Protein AF-A0AAN9NLV0-F1 (afdb_monomer_lite)

Radius of gyration: 33.88 Å; chains: 1; bounding box: 96×82×31 Å

Structure (mmCIF, N/CA/C/O backbone):
data_AF-A0AAN9NLV0-F1
#
_entry.id   AF-A0AAN9NLV0-F1
#
loop_
_atom_site.group_PDB
_atom_site.id
_atom_site.type_symbol
_atom_site.label_atom_id
_atom_site.label_alt_id
_atom_site.label_comp_id
_atom_site.label_asym_id
_atom_site.label_entity_id
_atom_site.label_seq_id
_atom_site.pdbx_PDB_ins_code
_atom_site.Cartn_x
_atom_site.Cartn_y
_atom_site.Cartn_z
_atom_site.occupancy
_atom_site.B_iso_or_equiv
_atom_site.auth_seq_id
_atom_site.auth_comp_id
_atom_site.auth_asym_id
_atom_site.auth_atom_id
_atom_site.pdbx_PDB_model_num
ATOM 1 N N . MET A 1 1 ? -63.012 67.122 -0.181 1.00 42.19 1 MET A N 1
ATOM 2 C CA . MET A 1 1 ? -62.784 68.040 0.955 1.00 42.19 1 MET A CA 1
ATOM 3 C C . MET A 1 1 ? -62.097 67.274 2.071 1.00 42.19 1 MET A C 1
ATOM 5 O O . MET A 1 1 ? -62.673 66.316 2.550 1.00 42.19 1 MET A O 1
ATOM 9 N N . GLY A 1 2 ? -60.903 67.720 2.466 1.00 45.31 2 GLY A N 1
ATOM 10 C CA . GLY A 1 2 ? -60.445 67.689 3.859 1.00 45.31 2 GLY A CA 1
ATOM 11 C C . GLY A 1 2 ? -59.973 66.364 4.469 1.00 45.31 2 GLY A C 1
ATOM 12 O O . GLY A 1 2 ? -60.775 65.546 4.889 1.00 45.31 2 GLY A O 1
ATOM 13 N N . GLY A 1 3 ? -58.660 66.276 4.680 1.00 50.16 3 GLY A N 1
ATOM 14 C CA . GLY A 1 3 ? -58.000 65.397 5.653 1.00 50.16 3 GLY A CA 1
ATOM 15 C C . GLY A 1 3 ? -56.529 65.257 5.262 1.00 50.16 3 GLY A C 1
ATOM 16 O O . GLY A 1 3 ? -56.210 64.418 4.439 1.00 50.16 3 GLY A O 1
ATOM 17 N N . LYS A 1 4 ? -55.621 66.198 5.575 1.00 55.41 4 LYS A N 1
ATOM 18 C CA . LYS A 1 4 ? -54.984 66.434 6.893 1.00 55.41 4 LYS A CA 1
ATOM 19 C C . LYS A 1 4 ? -54.620 65.085 7.534 1.00 55.41 4 LYS A C 1
ATOM 21 O O . LYS A 1 4 ? -55.520 64.363 7.937 1.00 55.41 4 LYS A O 1
ATOM 26 N N . ASN A 1 5 ? -53.350 64.687 7.620 1.00 54.81 5 ASN A N 1
ATOM 27 C CA . ASN A 1 5 ? -52.396 65.064 8.680 1.00 54.81 5 ASN A CA 1
ATOM 28 C C . ASN A 1 5 ? -51.074 64.290 8.407 1.00 54.81 5 ASN A C 1
ATOM 30 O O . ASN A 1 5 ? -51.154 63.117 8.069 1.00 54.81 5 ASN A O 1
ATOM 34 N N . LYS A 1 6 ? -49.880 64.912 8.307 1.00 55.19 6 LYS A N 1
ATOM 35 C CA . LYS A 1 6 ? -48.864 65.167 9.374 1.00 55.19 6 LYS A CA 1
ATOM 36 C C . LYS A 1 6 ? -48.713 63.974 10.343 1.00 55.19 6 LYS A C 1
ATOM 38 O O . LYS A 1 6 ? -49.722 63.464 10.801 1.00 55.19 6 LYS A O 1
ATOM 43 N N . LYS A 1 7 ? -47.552 63.537 10.819 1.00 55.25 7 LYS A N 1
ATOM 44 C CA . LYS A 1 7 ? -46.134 63.930 10.780 1.00 55.25 7 LYS A CA 1
ATOM 45 C C . LYS A 1 7 ? -45.422 62.734 11.451 1.00 55.25 7 LYS A C 1
ATOM 47 O O . LYS A 1 7 ? -46.025 62.190 12.366 1.00 55.25 7 LYS A O 1
ATOM 52 N N . ILE A 1 8 ? -44.170 62.465 11.074 1.00 49.88 8 ILE A N 1
ATOM 53 C CA . ILE A 1 8 ? -43.064 61.977 11.931 1.00 49.88 8 ILE A CA 1
ATOM 54 C C . ILE A 1 8 ? -43.319 60.727 12.778 1.00 49.88 8 ILE A C 1
ATOM 56 O O . ILE A 1 8 ? -44.152 60.751 13.668 1.00 49.88 8 ILE A O 1
ATOM 60 N N . ILE A 1 9 ? -42.467 59.721 12.592 1.00 59.16 9 ILE A N 1
ATOM 61 C CA . ILE A 1 9 ? -41.635 59.089 13.628 1.00 59.16 9 ILE A CA 1
ATOM 62 C C . ILE A 1 9 ? -40.662 58.197 12.840 1.00 59.16 9 ILE A C 1
ATOM 64 O O . ILE A 1 9 ? -41.064 57.184 12.281 1.00 59.16 9 ILE A O 1
ATOM 68 N N . GLU A 1 10 ? -39.410 58.637 12.720 1.00 52.59 10 GLU A N 1
ATOM 69 C CA . GLU A 1 10 ? -38.296 57.690 12.622 1.00 52.59 10 GLU A CA 1
ATOM 70 C C . GLU A 1 10 ? -38.187 57.028 13.998 1.00 52.59 10 GLU A C 1
ATOM 72 O O . GLU A 1 10 ? -38.278 57.724 15.020 1.00 52.59 10 GLU A O 1
ATOM 77 N N . PRO A 1 11 ? -37.993 55.712 14.028 1.00 54.75 11 PRO A N 1
ATOM 78 C CA . PRO A 1 11 ? -36.886 55.214 14.813 1.00 54.75 11 PRO A CA 1
ATOM 79 C C . PRO A 1 11 ? -36.074 54.242 13.970 1.00 54.75 11 PRO A C 1
ATOM 81 O O . PRO A 1 11 ? -36.598 53.296 13.379 1.00 54.75 11 PRO A O 1
ATOM 84 N N . GLU A 1 12 ? -34.776 54.510 13.956 1.00 56.31 12 GLU A N 1
ATOM 85 C CA . GLU A 1 12 ? -33.754 53.487 13.841 1.00 56.31 12 GLU A CA 1
ATOM 86 C C . GLU A 1 12 ? -34.169 52.283 14.687 1.00 56.31 12 GLU A C 1
ATOM 88 O O . GLU A 1 12 ? -34.402 52.438 15.881 1.00 56.31 12 GLU A O 1
ATOM 93 N N . ASP A 1 13 ? -34.298 51.118 14.067 1.00 40.44 13 ASP A N 1
ATOM 94 C CA . ASP A 1 13 ? -33.919 49.867 14.699 1.00 40.44 13 ASP A CA 1
ATOM 95 C C . ASP A 1 13 ? -33.709 48.803 13.622 1.00 40.44 13 ASP A C 1
ATOM 97 O O . ASP A 1 13 ? -34.406 48.704 12.610 1.00 40.44 13 ASP A O 1
ATOM 101 N N . GLU A 1 14 ? -32.643 48.066 13.858 1.00 53.66 14 GLU A N 1
ATOM 102 C CA . GLU A 1 14 ? -31.950 47.151 12.979 1.00 53.66 14 GLU A CA 1
ATOM 103 C C . GLU A 1 14 ? -32.860 46.071 12.382 1.00 53.66 14 GLU A C 1
ATOM 105 O O . GLU A 1 14 ? -33.559 45.351 13.093 1.00 53.66 14 GLU A O 1
ATOM 110 N N . GLN A 1 15 ? -32.773 45.884 11.064 1.00 41.09 15 GLN A N 1
ATOM 111 C CA . GLN A 1 15 ? -33.153 44.626 10.428 1.00 41.09 15 GLN A CA 1
ATOM 112 C C . GLN A 1 15 ? -32.036 44.162 9.500 1.00 41.09 15 GLN A C 1
ATOM 114 O O . GLN A 1 15 ? -31.964 44.490 8.317 1.00 41.09 15 GLN A O 1
ATOM 119 N N . GLU A 1 16 ? -31.113 43.430 10.127 1.00 47.97 16 GLU A N 1
ATOM 120 C CA . GLU A 1 16 ? -30.664 42.104 9.701 1.00 47.97 16 GLU A CA 1
ATOM 121 C C . GLU A 1 16 ? -31.040 41.757 8.252 1.00 47.97 16 GLU A C 1
ATOM 123 O O . GLU A 1 16 ? -32.038 41.093 7.977 1.00 47.97 16 GLU A O 1
ATOM 128 N N . THR A 1 17 ? -30.221 42.210 7.303 1.00 40.75 17 THR A N 1
ATOM 129 C CA . THR A 1 17 ? -30.260 41.668 5.945 1.00 40.75 17 THR A CA 1
ATOM 130 C C . THR A 1 17 ? -29.334 40.462 5.917 1.00 40.75 17 THR A C 1
ATOM 132 O O . THR A 1 17 ? -28.116 40.568 5.771 1.00 40.75 17 THR A O 1
ATOM 135 N N . GLN A 1 18 ? -29.941 39.301 6.142 1.00 45.69 18 GLN A N 1
ATOM 136 C CA . GLN A 1 18 ? -29.353 38.006 5.853 1.00 45.69 18 GLN A CA 1
ATOM 137 C C . GLN A 1 18 ? -29.159 37.873 4.341 1.00 45.69 18 GLN A C 1
ATOM 139 O O . GLN A 1 18 ? -30.043 37.387 3.653 1.00 45.69 18 GLN A O 1
ATOM 144 N N . ASP A 1 19 ? -27.986 38.248 3.839 1.00 51.38 19 ASP A N 1
ATOM 145 C CA . ASP A 1 19 ? -27.514 37.831 2.511 1.00 51.38 19 ASP A CA 1
ATOM 146 C C . ASP A 1 19 ? -26.124 37.181 2.617 1.00 51.38 19 ASP A C 1
ATOM 148 O O . ASP A 1 19 ? -25.227 37.366 1.798 1.00 51.38 19 ASP A O 1
ATOM 152 N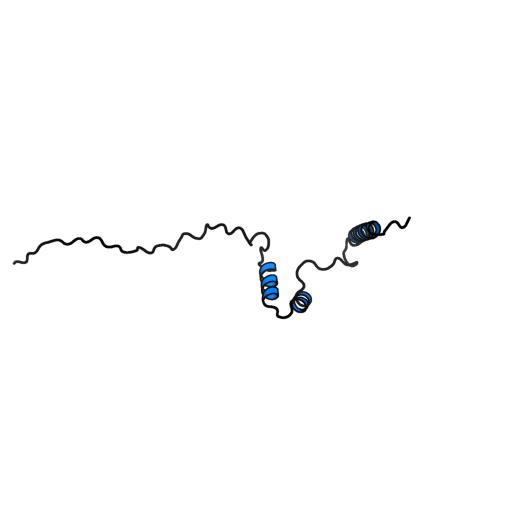 N . SER A 1 20 ? -25.939 36.350 3.644 1.00 51.66 20 SER A N 1
ATOM 153 C CA . SER A 1 20 ? -24.789 35.448 3.770 1.00 51.66 20 SER A CA 1
ATOM 154 C C . SER A 1 20 ? -25.042 34.164 2.982 1.00 51.66 20 SER A C 1
ATOM 156 O O . SER A 1 20 ? -25.159 33.082 3.555 1.00 51.66 20 SER A O 1
ATOM 158 N N . ALA A 1 21 ? -25.169 34.264 1.659 1.00 51.34 21 ALA A N 1
ATOM 159 C CA . ALA A 1 21 ? -25.346 33.086 0.813 1.00 51.34 21 ALA A CA 1
ATOM 160 C C . ALA A 1 21 ? -24.570 33.136 -0.506 1.00 51.34 21 ALA A C 1
ATOM 162 O O . ALA A 1 21 ? -25.014 32.547 -1.480 1.00 51.34 21 ALA A O 1
ATOM 163 N N . THR A 1 22 ? -23.393 33.767 -0.581 1.00 54.47 22 THR A N 1
ATOM 164 C CA . THR A 1 22 ? -22.403 33.432 -1.631 1.00 54.47 22 THR A CA 1
ATOM 165 C C . THR A 1 22 ? -20.976 33.823 -1.227 1.00 54.47 22 THR A C 1
ATOM 167 O O . THR A 1 22 ? -20.314 34.575 -1.924 1.00 54.47 22 THR A O 1
ATOM 170 N N . GLU A 1 23 ? -20.457 33.319 -0.107 1.00 51.56 23 GLU A N 1
ATOM 171 C CA . GLU A 1 23 ? -19.029 33.498 0.218 1.00 51.56 23 GLU A CA 1
ATOM 172 C C . GLU A 1 23 ? -18.459 32.297 0.983 1.00 51.56 23 GLU A C 1
ATOM 174 O O . GLU A 1 23 ? -17.930 32.431 2.073 1.00 51.56 23 GLU A O 1
ATOM 179 N N . LEU A 1 24 ? -18.548 31.085 0.421 1.00 52.03 24 LEU A N 1
ATOM 180 C CA . LEU A 1 24 ? -17.719 29.952 0.875 1.00 52.03 24 LEU A CA 1
ATOM 181 C C . LEU A 1 24 ? -17.236 29.052 -0.280 1.00 52.03 24 LEU A C 1
ATOM 183 O O . LEU A 1 24 ? -17.011 27.859 -0.092 1.00 52.03 24 LEU A O 1
ATOM 187 N N . SER A 1 25 ? -17.026 29.590 -1.489 1.00 53.75 25 SER A N 1
ATOM 188 C CA . SER A 1 25 ? -16.318 28.836 -2.544 1.00 53.75 25 SER A CA 1
ATOM 189 C C . SER A 1 25 ? -14.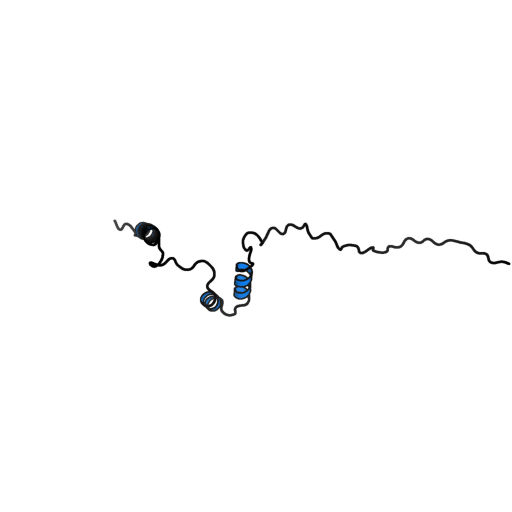791 28.950 -2.452 1.00 53.75 25 SER A C 1
ATOM 191 O O . SER A 1 25 ? -14.088 28.198 -3.123 1.00 53.75 25 SER A O 1
ATOM 193 N N . ASN A 1 26 ? -14.266 29.852 -1.611 1.00 55.56 26 ASN A N 1
ATOM 194 C CA . ASN A 1 26 ? -12.843 30.211 -1.603 1.00 55.56 26 ASN A CA 1
ATOM 195 C C . ASN A 1 26 ? -12.126 29.917 -0.278 1.00 55.56 26 ASN A C 1
ATOM 197 O O . ASN A 1 26 ? -10.992 30.351 -0.084 1.00 55.56 26 ASN A O 1
ATOM 201 N N . THR A 1 27 ? -12.715 29.128 0.624 1.00 49.69 27 THR A N 1
ATOM 202 C CA . THR A 1 27 ? -11.925 28.521 1.698 1.00 49.69 27 THR A CA 1
ATOM 203 C C . THR A 1 27 ? -11.216 27.312 1.114 1.00 49.69 27 THR A C 1
ATOM 205 O O . THR A 1 27 ? -11.768 26.218 0.987 1.00 49.69 27 THR A O 1
ATOM 208 N N . SER A 1 28 ? -9.965 27.540 0.725 1.00 58.84 28 SER A N 1
ATOM 209 C CA . SER A 1 28 ? -8.965 26.507 0.509 1.00 58.84 28 SER A CA 1
ATOM 210 C C . SER A 1 28 ? -8.787 25.698 1.800 1.00 58.84 28 SER A C 1
ATOM 212 O O . SER A 1 28 ? -7.801 25.834 2.518 1.00 58.84 28 SER A O 1
ATOM 214 N N . PHE A 1 29 ? -9.727 24.802 2.096 1.00 55.88 29 PHE A N 1
ATOM 215 C CA . PHE A 1 29 ? -9.402 23.569 2.793 1.00 55.88 29 PHE A CA 1
ATOM 216 C C . PHE A 1 29 ? -8.628 22.723 1.786 1.00 55.88 29 PHE A C 1
ATOM 218 O O . PHE A 1 29 ? -9.157 21.829 1.124 1.00 55.88 29 PHE A O 1
ATOM 225 N N . GLY A 1 30 ? -7.358 23.088 1.607 1.00 57.53 30 GLY A N 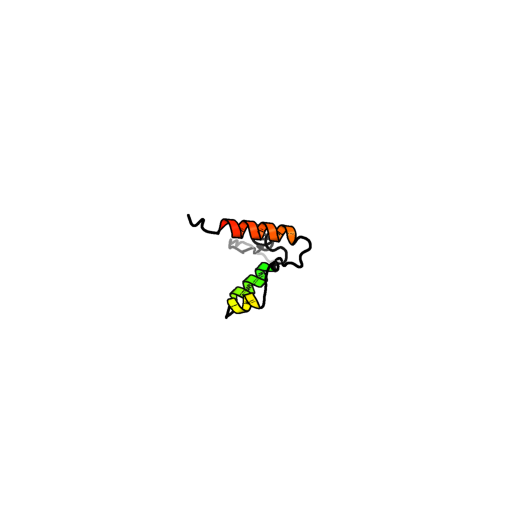1
ATOM 226 C CA . GLY A 1 30 ? -6.359 22.336 0.867 1.00 57.53 30 GLY A CA 1
ATOM 227 C C . GLY A 1 30 ? -6.042 21.037 1.596 1.00 57.53 30 GLY A C 1
ATOM 228 O O . GLY A 1 30 ? -4.934 20.842 2.073 1.00 57.53 30 GLY A O 1
ATOM 229 N N . CYS A 1 31 ? -7.027 20.156 1.728 1.00 52.59 31 CYS A N 1
ATOM 230 C CA . CYS A 1 31 ? -6.847 18.838 2.301 1.00 52.59 31 CYS A CA 1
ATOM 231 C C . CYS A 1 31 ? -7.848 17.889 1.639 1.00 52.59 31 CYS A C 1
ATOM 233 O O . CYS A 1 31 ? -9.037 17.907 1.939 1.00 52.59 31 CYS A O 1
ATOM 235 N N . GLY A 1 32 ? -7.382 17.105 0.665 1.00 55.94 32 GLY A N 1
ATOM 236 C CA . GLY A 1 32 ? -8.114 15.918 0.213 1.00 55.94 32 GLY A CA 1
ATOM 237 C C . GLY A 1 32 ? -8.059 15.634 -1.283 1.00 55.94 32 GLY A C 1
ATOM 238 O O . GLY A 1 32 ? -7.867 14.488 -1.665 1.00 55.94 32 GLY A O 1
ATOM 239 N N . ARG A 1 33 ? -8.160 16.643 -2.160 1.00 55.88 33 ARG A N 1
ATOM 240 C CA . ARG A 1 33 ? -8.334 16.367 -3.605 1.00 55.88 33 ARG A CA 1
ATOM 241 C C . ARG A 1 33 ? -7.077 15.871 -4.331 1.00 55.88 33 ARG A C 1
ATOM 243 O O . ARG A 1 33 ? -7.209 15.265 -5.385 1.00 55.88 33 ARG A O 1
ATOM 250 N N . HIS A 1 34 ? -5.881 16.130 -3.801 1.00 65.75 34 HIS A N 1
ATOM 251 C CA . HIS A 1 34 ? -4.630 15.693 -4.437 1.00 65.75 34 HIS A CA 1
ATOM 252 C C . HIS A 1 34 ? -4.213 14.276 -4.021 1.00 65.75 34 HIS A C 1
ATOM 254 O O . HIS A 1 34 ? -3.787 13.491 -4.858 1.00 65.75 34 HIS A O 1
ATOM 260 N N . LEU A 1 35 ? -4.349 13.951 -2.732 1.00 70.94 35 LEU A N 1
ATOM 261 C CA . LEU A 1 35 ? -3.955 12.648 -2.187 1.00 70.94 35 LEU A CA 1
ATOM 262 C C . LEU A 1 35 ? -5.014 11.574 -2.427 1.00 70.94 35 LEU A C 1
ATOM 264 O O . LEU A 1 35 ? -4.681 10.398 -2.513 1.00 70.94 35 LEU A O 1
ATOM 268 N N . ASP A 1 36 ? -6.276 11.982 -2.558 1.00 73.56 36 ASP A N 1
ATOM 269 C CA . ASP A 1 36 ? -7.371 11.069 -2.835 1.00 73.56 36 ASP A CA 1
ATOM 270 C C . ASP A 1 36 ? -8.355 11.658 -3.859 1.00 73.56 36 ASP A C 1
ATOM 272 O O . ASP A 1 36 ? -9.480 12.047 -3.523 1.00 73.56 36 ASP A O 1
ATOM 276 N N . PRO A 1 37 ? -7.947 11.739 -5.140 1.00 79.94 37 PRO A N 1
ATOM 277 C CA . PRO A 1 37 ? -8.782 12.309 -6.196 1.00 79.94 37 PRO A CA 1
ATOM 278 C C . PRO A 1 37 ? -10.112 11.567 -6.367 1.00 79.94 37 PRO A C 1
ATOM 280 O O . PRO A 1 37 ? -11.100 12.153 -6.806 1.00 79.94 37 PRO A O 1
ATOM 283 N N . ARG A 1 38 ? -10.135 10.273 -6.018 1.00 81.56 38 ARG A N 1
ATOM 284 C CA . ARG A 1 38 ? -11.282 9.370 -6.188 1.00 81.56 38 ARG A CA 1
ATOM 285 C C . ARG A 1 38 ? -12.039 9.091 -4.888 1.00 81.56 38 ARG A C 1
ATOM 287 O O . ARG A 1 38 ? -13.043 8.387 -4.926 1.00 81.56 38 ARG A O 1
ATOM 294 N N . ARG A 1 39 ? -11.603 9.669 -3.764 1.00 82.94 39 ARG A N 1
ATOM 295 C CA . ARG A 1 39 ? -12.140 9.428 -2.412 1.00 82.94 39 ARG A CA 1
ATOM 296 C C . ARG A 1 39 ? -12.044 7.968 -1.933 1.00 82.94 39 ARG A C 1
ATOM 298 O O . ARG A 1 39 ? -12.695 7.605 -0.956 1.00 82.94 39 ARG A O 1
ATOM 305 N N . GLU A 1 40 ? -11.259 7.126 -2.603 1.00 87.44 40 GLU A N 1
ATOM 306 C CA . GLU A 1 40 ? -11.141 5.695 -2.293 1.00 87.44 40 GLU A CA 1
ATOM 307 C C . GLU A 1 40 ? -10.416 5.477 -0.961 1.00 87.44 40 GLU A C 1
ATOM 309 O O . GLU A 1 40 ? -10.830 4.638 -0.159 1.00 87.44 40 GLU A O 1
ATOM 314 N N . LEU A 1 41 ? -9.384 6.280 -0.684 1.00 86.19 41 LEU A N 1
ATOM 315 C CA . LEU A 1 41 ? -8.663 6.238 0.587 1.00 86.19 41 LEU A CA 1
ATOM 316 C C . LEU A 1 41 ? -9.556 6.719 1.738 1.00 86.19 41 LEU A C 1
ATOM 318 O O . LEU A 1 41 ? -9.604 6.089 2.791 1.00 86.19 41 LEU A O 1
ATOM 322 N N . CYS A 1 42 ? -10.303 7.804 1.541 1.00 87.19 42 CYS A N 1
ATOM 323 C CA . CYS A 1 42 ? -11.241 8.334 2.524 1.00 87.19 42 CYS A CA 1
ATOM 324 C C . CYS A 1 42 ? -12.344 7.324 2.862 1.00 87.19 42 CYS A C 1
ATOM 326 O O . CYS A 1 42 ? -12.681 7.165 4.034 1.00 87.19 42 CYS A O 1
ATOM 328 N N . LEU A 1 43 ? -12.896 6.633 1.861 1.00 88.00 43 LEU A N 1
ATOM 329 C CA . LEU A 1 43 ? -13.913 5.598 2.073 1.00 88.00 43 LEU A CA 1
ATOM 330 C C . LEU A 1 43 ? -13.343 4.394 2.823 1.00 88.00 43 LEU A C 1
ATOM 332 O O . LEU A 1 43 ? -13.968 3.910 3.766 1.00 88.00 43 LEU A O 1
ATOM 336 N N . TYR A 1 44 ? -12.138 3.957 2.456 1.00 89.88 44 TYR A N 1
ATOM 337 C CA . TYR A 1 44 ? -11.454 2.884 3.164 1.00 89.88 44 TYR A CA 1
ATOM 338 C C . TYR A 1 44 ? -11.217 3.238 4.638 1.00 89.88 44 TYR A C 1
ATOM 340 O O . TYR A 1 44 ? -11.590 2.465 5.518 1.00 89.88 44 TYR A O 1
ATOM 348 N N . LEU A 1 45 ? -10.676 4.430 4.917 1.00 90.31 45 LEU A N 1
ATOM 349 C CA . LEU A 1 45 ? -10.426 4.910 6.281 1.00 90.31 45 LEU A CA 1
ATOM 350 C C . LEU A 1 45 ? -11.713 5.067 7.094 1.00 90.31 45 LEU A C 1
ATOM 352 O O . LEU A 1 45 ? -11.713 4.795 8.293 1.00 90.31 45 LEU A O 1
ATOM 356 N N . LYS A 1 46 ? -12.815 5.463 6.451 1.00 90.25 46 LYS A N 1
ATOM 357 C CA . LYS A 1 46 ? -14.125 5.514 7.101 1.00 90.25 46 LYS A CA 1
ATOM 358 C C . LYS A 1 46 ? -14.591 4.121 7.528 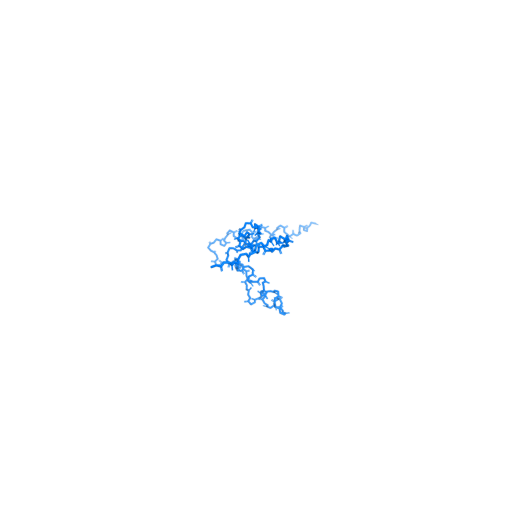1.00 90.25 46 LYS A C 1
ATOM 360 O O . LYS A 1 46 ? -14.979 3.949 8.677 1.00 90.25 46 LYS A O 1
ATOM 365 N N . GLY A 1 47 ? -14.491 3.125 6.649 1.00 90.00 47 GLY A N 1
ATOM 366 C CA . GLY A 1 47 ? -14.850 1.754 7.012 1.00 90.00 47 GLY A CA 1
ATOM 367 C C . GLY A 1 47 ? -13.917 1.147 8.066 1.00 90.00 47 GLY A C 1
ATOM 368 O O . GLY A 1 47 ? -14.390 0.443 8.951 1.00 90.00 47 GLY A O 1
ATOM 369 N N . VAL A 1 48 ? -12.624 1.503 8.067 1.00 91.56 48 VAL A N 1
ATOM 370 C CA . VAL A 1 48 ? -11.701 1.150 9.165 1.00 91.56 48 VAL A CA 1
ATOM 371 C C . VAL A 1 48 ? -12.158 1.761 10.493 1.00 91.56 48 VAL A C 1
ATOM 373 O O . VAL A 1 48 ? -12.107 1.088 11.516 1.00 91.56 48 VAL A O 1
ATOM 376 N N . ALA A 1 49 ? -12.605 3.018 10.492 1.00 91.56 49 ALA A N 1
ATOM 377 C CA . ALA A 1 49 ? -13.061 3.697 11.704 1.00 91.56 49 ALA A CA 1
ATOM 378 C C . ALA A 1 49 ? -14.376 3.120 12.262 1.00 91.56 49 ALA A C 1
ATOM 380 O O . ALA A 1 49 ? -14.586 3.137 13.473 1.00 91.56 49 ALA A O 1
ATOM 381 N N . GLU A 1 50 ? -15.253 2.610 11.395 1.00 92.31 50 GLU A N 1
ATOM 382 C CA . GLU A 1 50 ? -16.534 1.994 11.769 1.00 92.31 50 GLU A CA 1
ATOM 383 C C . GLU A 1 50 ? -16.405 0.492 12.102 1.00 92.31 50 GLU A C 1
ATOM 385 O O . GLU A 1 50 ? -17.291 -0.091 12.733 1.00 92.31 50 GLU A O 1
ATOM 390 N N . ALA A 1 51 ? -15.306 -0.154 11.701 1.00 91.69 51 ALA A N 1
ATOM 391 C CA . ALA A 1 51 ? -15.090 -1.579 11.907 1.00 91.69 51 ALA A CA 1
ATOM 392 C C . ALA A 1 51 ? -14.888 -1.930 13.389 1.00 91.69 51 ALA A C 1
ATOM 394 O O . ALA A 1 51 ? -13.977 -1.446 14.059 1.00 91.69 51 ALA A O 1
ATOM 395 N N . ARG A 1 52 ? -15.690 -2.882 13.883 1.00 90.50 52 ARG A N 1
ATOM 396 C CA . ARG A 1 52 ? -15.540 -3.448 15.234 1.00 90.50 52 ARG A CA 1
ATOM 397 C C . ARG A 1 52 ? -14.237 -4.236 15.403 1.00 90.50 52 ARG A C 1
ATOM 399 O O . ARG A 1 52 ? -13.674 -4.257 16.492 1.00 90.50 52 ARG A O 1
ATOM 406 N N . ASP A 1 53 ? -13.788 -4.894 14.338 1.00 93.12 53 ASP A N 1
ATOM 407 C CA . ASP A 1 53 ? -12.528 -5.633 14.287 1.00 93.12 53 ASP A CA 1
ATOM 408 C C . ASP A 1 53 ? -11.708 -5.164 13.082 1.00 93.12 53 ASP A C 1
ATOM 410 O O . ASP A 1 53 ? -11.848 -5.659 11.961 1.00 93.12 53 ASP A O 1
ATOM 414 N N . VAL A 1 54 ? -10.871 -4.156 13.327 1.00 90.75 54 VAL A N 1
ATOM 415 C CA . VAL A 1 54 ? -10.024 -3.526 12.309 1.00 90.75 54 VAL A CA 1
ATOM 416 C C . VAL A 1 54 ? -9.138 -4.550 11.578 1.00 90.75 54 VAL A C 1
ATOM 418 O O . VAL A 1 54 ? -9.143 -4.540 10.348 1.00 90.75 54 VAL A O 1
ATOM 421 N N . PRO A 1 55 ? -8.414 -5.466 12.258 1.00 90.00 55 PRO A N 1
ATOM 422 C CA . PRO A 1 55 ? -7.648 -6.519 11.591 1.00 90.00 55 PRO A CA 1
ATOM 423 C C . PRO A 1 55 ? -8.432 -7.347 10.570 1.00 90.00 55 PRO A C 1
ATOM 425 O O . PRO A 1 55 ? -7.887 -7.663 9.513 1.00 90.00 55 PRO A O 1
ATOM 428 N N . SER A 1 56 ? -9.680 -7.713 10.870 1.00 92.81 56 SER A N 1
ATOM 429 C CA . SER A 1 56 ? -10.520 -8.475 9.938 1.00 92.81 56 SER A CA 1
ATOM 430 C C . SER A 1 56 ? -10.993 -7.601 8.778 1.00 92.81 56 SER A C 1
ATOM 432 O O . SER A 1 56 ? -10.853 -7.998 7.625 1.00 92.81 56 SER A O 1
ATOM 434 N N . TYR A 1 57 ? -11.413 -6.362 9.054 1.00 93.25 57 TYR A N 1
ATOM 435 C CA . TYR A 1 57 ? -11.810 -5.415 8.007 1.00 93.25 57 TYR A CA 1
ATOM 436 C C . TYR A 1 57 ? -10.691 -5.162 6.986 1.00 93.25 57 TYR A C 1
ATOM 438 O O . TYR A 1 57 ? -10.936 -5.214 5.784 1.00 93.25 57 TYR A O 1
ATOM 446 N N . VAL A 1 58 ? -9.456 -4.947 7.451 1.00 90.69 58 VAL A N 1
ATOM 447 C CA . VAL A 1 58 ? -8.282 -4.714 6.588 1.00 90.69 58 VAL A CA 1
ATOM 448 C C . VAL A 1 58 ? -7.955 -5.939 5.723 1.00 90.69 58 VAL A C 1
ATOM 450 O O . VAL A 1 58 ? -7.500 -5.785 4.591 1.00 90.69 58 VAL A O 1
A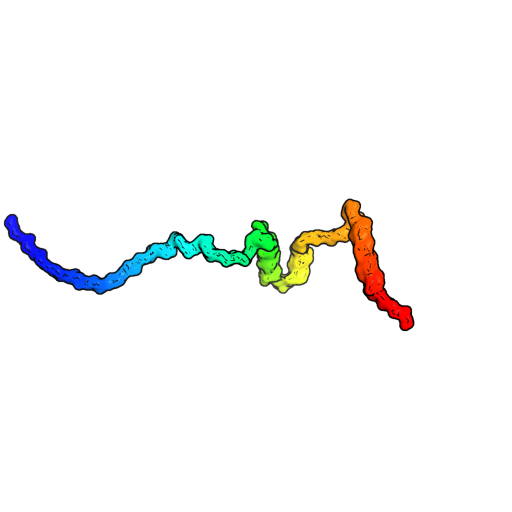TOM 453 N N . LYS A 1 59 ? -8.176 -7.161 6.231 1.00 88.88 59 LYS A N 1
ATOM 454 C CA . LYS A 1 59 ? -7.976 -8.398 5.454 1.00 88.88 59 LYS A CA 1
ATOM 455 C C . LYS A 1 59 ? -9.008 -8.542 4.341 1.00 88.88 59 LYS A C 1
ATOM 457 O O . LYS A 1 59 ? -8.640 -8.910 3.229 1.00 88.88 59 LYS A O 1
ATOM 462 N N . ASP A 1 60 ? -10.265 -8.246 4.653 1.00 90.69 60 ASP A N 1
ATOM 463 C CA . ASP A 1 60 ? -11.378 -8.370 3.710 1.00 90.69 60 ASP A CA 1
ATOM 464 C C . ASP A 1 60 ? -11.395 -7.223 2.686 1.00 90.69 60 ASP A C 1
ATOM 466 O O . ASP A 1 60 ? -11.880 -7.389 1.567 1.00 90.69 60 ASP A O 1
ATOM 470 N N . HIS A 1 61 ? -10.814 -6.073 3.043 1.00 88.88 61 HIS A N 1
ATOM 471 C CA . HIS A 1 61 ? -10.729 -4.877 2.206 1.00 88.88 61 HIS A CA 1
ATOM 472 C C . HIS A 1 61 ? -9.257 -4.518 1.941 1.00 88.88 61 HIS A C 1
ATOM 474 O O . HIS A 1 61 ? -8.745 -3.546 2.497 1.00 88.88 61 HIS A O 1
ATOM 480 N N . PRO A 1 62 ? -8.533 -5.275 1.098 1.00 86.12 62 PRO A N 1
ATOM 481 C CA . PRO A 1 62 ? -7.160 -4.932 0.759 1.00 86.12 62 PRO A CA 1
ATOM 482 C C . PRO A 1 62 ? -7.125 -3.601 -0.003 1.00 86.12 62 PRO A C 1
ATOM 484 O O . PRO A 1 62 ? -7.655 -3.482 -1.108 1.00 86.12 62 PRO A O 1
ATOM 487 N N . PHE A 1 63 ? -6.479 -2.597 0.585 1.00 87.75 63 PHE A N 1
ATOM 488 C CA . PHE A 1 63 ? -6.285 -1.287 -0.029 1.00 87.75 63 PHE A CA 1
ATOM 489 C C . PHE A 1 63 ? -4.832 -1.098 -0.475 1.00 87.75 63 PHE A C 1
ATOM 491 O O . PHE A 1 63 ? -3.896 -1.402 0.264 1.00 87.75 63 PHE A O 1
ATOM 498 N N . GLY A 1 64 ? -4.644 -0.539 -1.671 1.00 86.00 64 GLY A N 1
ATOM 499 C CA . GLY A 1 64 ? -3.331 -0.230 -2.234 1.00 86.00 64 GLY A CA 1
ATOM 500 C C . GLY A 1 64 ? -2.884 -1.208 -3.319 1.00 86.00 64 GLY A C 1
ATOM 501 O O . GLY A 1 64 ? -3.687 -1.896 -3.946 1.00 86.00 64 GLY A O 1
ATOM 502 N N . GLN A 1 65 ? -1.579 -1.219 -3.589 1.00 85.75 65 GLN A N 1
ATOM 503 C CA . GLN A 1 65 ? -1.010 -2.075 -4.624 1.00 85.75 65 GLN A CA 1
ATOM 504 C C . GLN A 1 65 ? -0.794 -3.497 -4.092 1.00 85.75 65 GLN A C 1
ATOM 506 O O . GLN A 1 65 ? -0.260 -3.659 -2.991 1.00 85.75 65 GLN A O 1
ATOM 511 N N . PRO A 1 66 ? -1.168 -4.532 -4.866 1.00 83.88 66 PRO A N 1
ATOM 512 C CA . PRO A 1 66 ? -0.918 -5.910 -4.477 1.00 83.88 66 PRO A CA 1
ATOM 513 C C . PRO A 1 66 ? 0.585 -6.181 -4.395 1.00 83.88 66 PRO A C 1
ATOM 515 O O . PRO A 1 66 ? 1.404 -5.503 -5.023 1.00 83.88 66 PRO A O 1
ATOM 518 N N . ALA A 1 67 ? 0.950 -7.210 -3.632 1.00 85.00 67 ALA A N 1
ATOM 519 C CA . ALA A 1 67 ? 2.338 -7.629 -3.531 1.00 85.00 67 ALA A CA 1
ATOM 520 C C . ALA A 1 67 ? 2.903 -7.944 -4.923 1.00 85.00 67 ALA A C 1
ATOM 522 O O . ALA A 1 67 ? 2.293 -8.674 -5.705 1.00 85.00 67 ALA A O 1
ATOM 523 N N . VAL A 1 68 ? 4.093 -7.420 -5.219 1.00 88.25 68 VAL A N 1
ATOM 524 C CA . VAL A 1 68 ? 4.815 -7.795 -6.435 1.00 88.25 68 VAL A CA 1
ATOM 525 C C . VAL A 1 68 ? 5.213 -9.264 -6.306 1.00 88.25 68 VAL A C 1
ATOM 527 O O . VAL A 1 68 ? 5.974 -9.635 -5.410 1.00 88.25 68 VAL A O 1
ATOM 530 N N . THR A 1 69 ? 4.674 -10.104 -7.185 1.00 88.44 69 THR A N 1
ATOM 531 C CA . THR A 1 69 ? 4.933 -11.547 -7.224 1.00 88.44 69 THR A CA 1
ATOM 532 C C . THR A 1 69 ? 5.828 -11.918 -8.406 1.00 88.44 69 THR A C 1
ATOM 534 O O . THR A 1 69 ? 6.083 -11.104 -9.296 1.00 88.44 69 THR A O 1
ATOM 537 N N . SER A 1 70 ? 6.281 -13.175 -8.448 1.00 89.12 70 SER A N 1
ATOM 538 C CA . SER A 1 70 ? 7.082 -13.715 -9.555 1.00 89.12 70 SER A CA 1
ATOM 539 C C . SER A 1 70 ? 6.380 -13.721 -10.910 1.00 89.12 70 SER A C 1
ATOM 541 O O . SER A 1 70 ? 7.042 -13.883 -11.928 1.00 89.12 70 SER A O 1
ATOM 543 N N . ALA A 1 71 ? 5.063 -13.509 -10.935 1.00 91.38 71 ALA A N 1
ATOM 544 C CA . ALA A 1 71 ? 4.291 -13.355 -12.161 1.00 91.38 71 ALA A CA 1
ATOM 545 C C . ALA A 1 71 ? 4.489 -11.983 -12.835 1.00 91.38 71 ALA A C 1
ATOM 547 O O . ALA A 1 71 ? 4.041 -11.783 -13.961 1.00 91.38 71 ALA A O 1
ATOM 548 N N . HIS A 1 72 ? 5.129 -11.019 -12.165 1.00 89.50 72 HIS A N 1
ATOM 549 C CA . HIS A 1 72 ? 5.330 -9.689 -12.726 1.00 89.50 72 HIS A CA 1
ATOM 550 C C . HIS A 1 72 ? 6.351 -9.722 -13.888 1.00 89.50 72 HIS A C 1
ATOM 552 O O . HIS A 1 72 ? 7.432 -10.287 -13.712 1.00 89.50 72 HIS A O 1
ATOM 558 N N . PRO A 1 73 ? 6.101 -9.053 -15.034 1.00 92.06 73 PRO A N 1
ATOM 559 C CA . PRO A 1 73 ? 7.015 -9.047 -16.190 1.00 92.06 73 PRO A CA 1
ATOM 560 C C . PRO A 1 73 ? 8.443 -8.591 -15.862 1.00 92.06 73 PRO A C 1
ATOM 562 O O . PRO A 1 73 ? 9.414 -9.013 -16.480 1.00 92.06 73 PRO A O 1
ATOM 565 N N . HIS A 1 74 ? 8.570 -7.731 -14.854 1.00 92.25 74 HIS A N 1
ATOM 566 C CA . HIS A 1 74 ? 9.845 -7.206 -14.364 1.00 92.25 74 HIS A CA 1
ATOM 567 C C . HIS A 1 74 ? 10.308 -7.860 -13.055 1.00 92.25 74 HIS A C 1
ATOM 569 O O . HIS A 1 74 ? 11.036 -7.234 -12.287 1.00 92.25 74 HIS A O 1
ATOM 575 N N . TRP A 1 75 ? 9.880 -9.093 -12.760 1.00 92.94 75 TRP A N 1
ATOM 576 C CA . TRP A 1 75 ? 10.241 -9.776 -11.513 1.00 92.94 75 TRP A CA 1
ATOM 577 C C . TRP A 1 75 ? 11.752 -9.828 -11.275 1.00 92.94 75 TRP A C 1
ATOM 579 O O . TRP A 1 75 ? 12.183 -9.626 -10.146 1.00 92.94 75 TRP A O 1
ATOM 589 N N . GLU A 1 76 ? 12.553 -9.998 -12.329 1.00 92.56 76 GLU A N 1
ATOM 590 C CA . GLU A 1 76 ? 14.020 -10.019 -12.248 1.00 92.56 76 GLU A CA 1
ATOM 591 C C . GLU A 1 76 ? 14.612 -8.740 -11.630 1.00 92.56 76 GLU A C 1
ATOM 593 O O . GLU A 1 76 ? 15.605 -8.774 -10.905 1.00 92.56 76 GLU A O 1
ATOM 598 N N . PHE A 1 77 ? 13.985 -7.584 -11.856 1.00 92.56 77 PHE A N 1
ATOM 599 C CA . PHE A 1 77 ? 14.397 -6.348 -11.196 1.00 92.56 77 PHE A CA 1
ATOM 600 C C . PHE A 1 77 ? 14.080 -6.395 -9.694 1.00 92.56 77 PHE A C 1
ATOM 602 O O . PHE A 1 77 ? 14.946 -6.150 -8.850 1.00 92.56 77 PHE A O 1
ATOM 609 N N . TYR A 1 78 ? 12.842 -6.752 -9.347 1.00 91.44 78 TYR A N 1
ATOM 610 C CA . TYR A 1 78 ? 12.383 -6.787 -7.959 1.00 91.44 78 TYR A CA 1
ATOM 611 C C . TYR A 1 78 ? 13.070 -7.882 -7.131 1.00 91.44 78 TYR A C 1
ATOM 613 O O . TYR A 1 78 ? 13.336 -7.670 -5.946 1.00 91.44 78 TYR A O 1
ATOM 621 N N . SER A 1 79 ? 13.414 -9.023 -7.736 1.00 91.25 79 SER A N 1
ATOM 622 C CA . SER A 1 79 ? 14.126 -10.129 -7.088 1.00 91.25 79 SER A CA 1
ATOM 623 C C . SER A 1 79 ? 15.535 -9.708 -6.659 1.00 91.25 79 SER A C 1
ATOM 625 O O . SER A 1 79 ? 15.924 -9.946 -5.513 1.00 91.25 79 SER A O 1
ATOM 627 N N . ARG A 1 80 ? 16.261 -8.988 -7.523 1.00 92.81 80 ARG A N 1
ATOM 628 C CA . ARG A 1 80 ? 17.591 -8.433 -7.227 1.00 92.81 80 ARG A CA 1
ATOM 629 C C . ARG A 1 80 ? 17.541 -7.407 -6.102 1.00 92.81 80 ARG A C 1
ATOM 631 O O . ARG A 1 80 ? 18.355 -7.464 -5.177 1.00 92.81 80 ARG A O 1
ATOM 638 N N . VAL A 1 81 ? 16.563 -6.498 -6.137 1.00 90.50 81 VAL A N 1
ATOM 639 C CA . VAL A 1 81 ? 16.351 -5.524 -5.054 1.00 90.50 81 VAL A CA 1
ATOM 640 C C . VAL A 1 81 ? 16.056 -6.256 -3.744 1.00 90.50 81 VAL A C 1
ATOM 642 O O . VAL A 1 81 ? 16.737 -6.008 -2.747 1.00 90.50 81 VAL A O 1
ATOM 645 N N . LYS A 1 82 ? 15.124 -7.218 -3.752 1.00 89.06 82 LYS A N 1
ATOM 646 C CA . LYS A 1 82 ? 14.791 -8.046 -2.585 1.00 89.06 82 LYS A CA 1
ATOM 647 C C . LYS A 1 82 ? 16.032 -8.729 -2.009 1.00 89.06 82 LYS A C 1
ATOM 649 O O . LYS A 1 82 ? 16.274 -8.626 -0.809 1.00 89.06 82 LYS A O 1
ATOM 654 N N . GLN A 1 83 ? 16.838 -9.378 -2.847 1.00 89.56 83 GLN A N 1
ATOM 655 C CA . GLN A 1 83 ? 18.056 -10.060 -2.412 1.00 89.56 83 GLN A CA 1
ATOM 656 C C . GLN A 1 83 ? 19.050 -9.084 -1.773 1.00 89.56 83 GLN A C 1
ATOM 658 O O . GLN A 1 83 ? 19.538 -9.341 -0.676 1.00 89.56 83 GLN A O 1
ATOM 663 N N . SER A 1 84 ? 19.269 -7.917 -2.386 1.00 86.12 84 SER A N 1
ATOM 664 C CA . SER A 1 84 ? 20.181 -6.899 -1.848 1.00 86.12 84 SER A CA 1
ATOM 665 C C . SER A 1 84 ? 19.779 -6.395 -0.453 1.00 86.12 84 SER A C 1
ATOM 667 O O . SER A 1 84 ? 20.642 -6.134 0.387 1.00 86.12 84 SER A O 1
ATOM 669 N N . LEU A 1 85 ? 18.474 -6.292 -0.180 1.00 85.81 85 LEU A N 1
ATOM 670 C CA . LEU A 1 85 ? 17.950 -5.863 1.118 1.00 85.81 85 LEU A CA 1
ATOM 671 C C . LEU A 1 85 ? 18.095 -6.950 2.190 1.00 85.81 85 LEU A C 1
ATOM 673 O O . LEU A 1 85 ? 18.323 -6.629 3.356 1.00 85.81 85 LEU A O 1
ATOM 677 N N . LEU A 1 86 ? 17.977 -8.223 1.804 1.00 82.31 86 LEU A N 1
ATOM 678 C CA . LEU A 1 86 ? 18.140 -9.359 2.714 1.00 82.31 86 LEU A CA 1
ATOM 679 C C . LEU A 1 86 ? 19.617 -9.611 3.045 1.00 82.31 86 LEU A C 1
ATOM 681 O O . LEU A 1 86 ? 19.953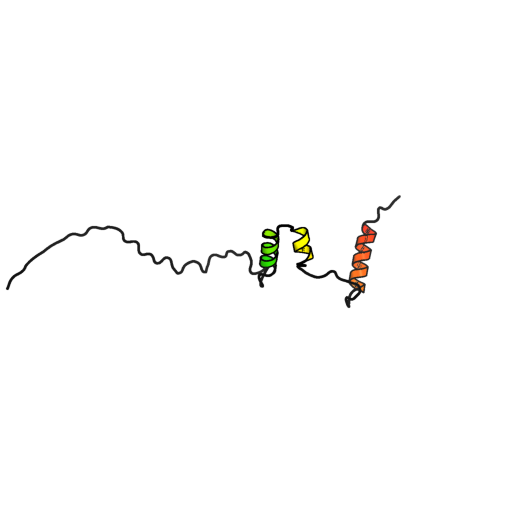 -9.835 4.205 1.00 82.31 86 LEU A O 1
ATOM 685 N N . THR A 1 87 ? 20.516 -9.489 2.066 1.00 75.38 87 THR A N 1
ATOM 686 C CA . THR A 1 87 ? 21.959 -9.693 2.273 1.00 75.38 87 THR A CA 1
ATOM 687 C C . THR A 1 87 ? 22.585 -8.617 3.167 1.00 75.38 87 THR A C 1
ATOM 689 O O . THR A 1 87 ? 23.491 -8.917 3.936 1.00 75.38 87 THR A O 1
ATOM 692 N N . LYS A 1 88 ? 22.077 -7.376 3.146 1.00 63.91 88 LYS A N 1
ATOM 693 C CA . LYS A 1 88 ? 22.544 -6.291 4.037 1.00 63.91 88 LYS A CA 1
ATOM 694 C C . LYS A 1 88 ? 22.164 -6.478 5.510 1.00 63.91 88 LYS A C 1
ATOM 696 O O . LYS A 1 88 ? 22.717 -5.795 6.365 1.00 63.91 88 LYS A O 1
ATOM 701 N N . ARG A 1 89 ? 21.206 -7.360 5.799 1.00 65.00 89 ARG A N 1
ATOM 702 C CA . ARG A 1 89 ? 20.692 -7.621 7.151 1.00 65.00 89 ARG A CA 1
ATOM 703 C C . ARG A 1 89 ? 21.264 -8.884 7.784 1.00 65.00 89 ARG A C 1
ATOM 705 O O . ARG A 1 89 ? 20.935 -9.165 8.931 1.00 65.00 89 ARG A O 1
ATOM 712 N N . ALA A 1 90 ? 22.110 -9.627 7.072 1.00 65.00 90 ALA A N 1
ATOM 713 C CA . ALA A 1 90 ? 22.858 -10.716 7.674 1.00 65.00 90 ALA A CA 1
ATOM 714 C C . ALA A 1 90 ? 23.913 -10.113 8.618 1.00 65.00 90 ALA A C 1
ATOM 716 O O . ALA A 1 90 ? 24.760 -9.342 8.151 1.00 65.00 90 ALA A O 1
ATOM 717 N N . PRO A 1 91 ? 23.885 -10.422 9.927 1.00 66.00 91 PRO A N 1
ATOM 718 C CA . PRO A 1 91 ? 24.989 -10.073 10.803 1.00 66.00 91 PRO A CA 1
ATOM 719 C C . PRO A 1 91 ? 26.254 -10.696 10.212 1.00 66.00 91 PRO A C 1
ATOM 721 O O . PRO A 1 91 ? 26.295 -11.905 9.978 1.00 66.00 91 PRO A O 1
ATOM 724 N N . ARG A 1 92 ? 27.284 -9.886 9.944 1.00 68.19 92 ARG A N 1
ATOM 725 C CA . ARG A 1 92 ? 28.630 -10.438 9.783 1.00 68.19 92 ARG A CA 1
ATOM 726 C C . ARG A 1 92 ? 29.009 -11.015 11.140 1.00 68.19 92 ARG A C 1
ATOM 728 O O . ARG A 1 92 ? 29.402 -10.267 12.027 1.00 68.19 92 ARG A O 1
ATOM 735 N N . ILE A 1 93 ? 28.818 -12.317 11.304 1.00 71.81 93 ILE A N 1
ATOM 736 C CA . ILE A 1 93 ? 29.406 -13.059 12.411 1.00 71.81 93 ILE A CA 1
ATOM 737 C C . ILE A 1 93 ? 30.894 -13.153 12.067 1.00 71.81 93 ILE A C 1
ATOM 739 O O . ILE A 1 93 ? 31.264 -13.859 11.128 1.00 71.81 93 ILE A O 1
ATOM 743 N N . VAL A 1 94 ? 31.703 -12.348 12.752 1.00 70.50 94 VAL A N 1
ATOM 744 C CA . VAL A 1 94 ? 33.163 -12.476 12.820 1.00 70.50 94 VAL A CA 1
ATOM 745 C C . VAL A 1 94 ? 33.549 -12.827 14.242 1.00 70.50 94 VAL A C 1
ATOM 747 O O . VAL A 1 94 ? 32.867 -12.319 15.162 1.00 70.50 94 VAL A O 1
#

Organism: Phaseolus coccineus (NCBI:txid3886)

Foldseek 3Di:
DDDDDDDDDDDDDDDDDPPPDPPDPPPPPVPDCPVPVPCPVVVLVVCCVVDPDNVVSCVVDPDDDDDDDPPDPVVVVVVVVVVVVVVVPDPPPD

Secondary structure (DSSP, 8-state):
---------------------S--S-----SSTTT-TTSHHHHHHHHHHH-SSHHHHHHHS--SPPPP-TTSTTHHHHHHHHHHHHHTTS----

pLDDT: mean 73.59, std 17.7, range [40.44, 93.25]

Sequence (94 aa):
MGGKNKKIIEPEDEQETQDSATELSNTSFGCGRHLDPRRELCLYLKGVAEARDVPSYVKDHPFGQPAVTSAHPHWEFYSRVKQSLLTKRAPRIV